Protein AF-A0A485A7E4-F1 (afdb_monomer_lite)

Secondary structure (DSSP, 8-state):
--------GGG-SSHHHHHHHHHHHTTSTT-S--------S--

Structure (mmCIF, N/CA/C/O backbone):
data_AF-A0A485A7E4-F1
#
_entry.id   AF-A0A485A7E4-F1
#
loop_
_atom_site.group_PDB
_atom_site.id
_atom_site.type_symbol
_atom_site.label_atom_id
_atom_site.label_alt_id
_atom_site.label_comp_id
_atom_site.label_asym_id
_atom_site.label_entity_id
_atom_site.label_seq_id
_atom_site.pdbx_PDB_ins_code
_atom_site.Cartn_x
_atom_site.Cartn_y
_atom_site.Cartn_z
_atom_site.occupancy
_atom_site.B_iso_or_equiv
_atom_site.auth_seq_id
_atom_site.auth_comp_id
_atom_site.auth_asym_id
_atom_site.auth_atom_id
_atom_site.p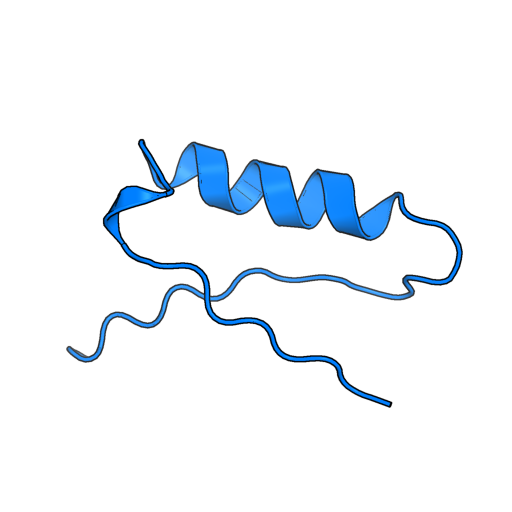dbx_PDB_model_num
ATOM 1 N N . MET A 1 1 ? -7.782 -12.621 6.372 1.00 75.00 1 MET A N 1
ATOM 2 C CA . MET A 1 1 ? -7.741 -13.137 4.982 1.00 75.00 1 MET A CA 1
ATOM 3 C C . MET A 1 1 ? -6.844 -12.192 4.192 1.00 75.00 1 MET A C 1
ATOM 5 O O . MET A 1 1 ? -7.074 -10.995 4.278 1.00 75.00 1 MET A O 1
ATOM 9 N N . SER A 1 2 ? -5.789 -12.665 3.525 1.00 74.00 2 SER A N 1
ATOM 10 C CA . SER A 1 2 ? -4.855 -11.789 2.800 1.00 74.00 2 SER A CA 1
ATOM 11 C C . SER A 1 2 ? -5.215 -11.724 1.313 1.00 74.00 2 SER A C 1
ATOM 13 O O . SER A 1 2 ? -5.348 -12.751 0.652 1.00 74.00 2 SER A O 1
ATOM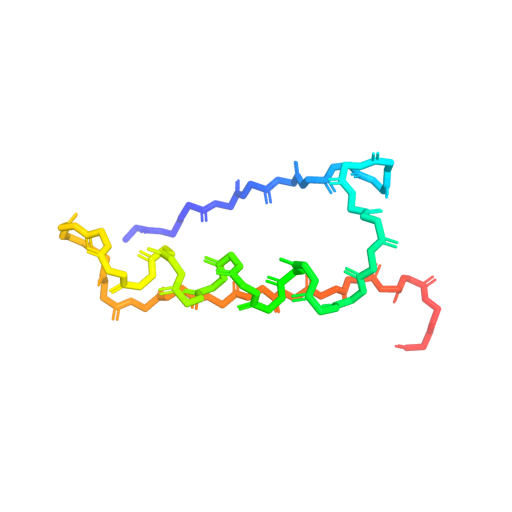 15 N N . VAL A 1 3 ? -5.384 -10.510 0.783 1.00 77.50 3 VAL A N 1
ATOM 16 C CA . VAL A 1 3 ? -5.642 -10.269 -0.645 1.00 77.50 3 VAL A CA 1
ATOM 17 C C . VAL A 1 3 ? -4.348 -9.788 -1.292 1.00 77.50 3 VAL A C 1
ATOM 19 O O . VAL A 1 3 ? -3.745 -8.820 -0.836 1.00 77.50 3 VAL A O 1
ATOM 22 N N . LYS A 1 4 ? -3.911 -10.467 -2.357 1.00 79.19 4 LYS A N 1
ATOM 23 C CA . LYS A 1 4 ? -2.712 -10.111 -3.127 1.00 79.19 4 LYS A CA 1
ATOM 24 C C . LYS A 1 4 ? -3.106 -9.715 -4.544 1.00 79.19 4 LYS A C 1
ATOM 26 O O . LYS A 1 4 ? -3.761 -10.486 -5.238 1.00 79.19 4 LYS A O 1
ATOM 31 N N . ILE A 1 5 ? -2.656 -8.543 -4.983 1.00 76.00 5 ILE A N 1
ATOM 32 C CA . ILE A 1 5 ? -2.907 -8.014 -6.327 1.00 76.00 5 ILE A CA 1
ATOM 33 C C . ILE A 1 5 ? -1.554 -7.694 -6.966 1.00 76.00 5 ILE A C 1
ATOM 35 O O . ILE A 1 5 ? -0.701 -7.073 -6.337 1.00 76.00 5 ILE A O 1
ATOM 39 N N . VAL A 1 6 ? -1.340 -8.144 -8.203 1.00 74.75 6 VAL A N 1
ATOM 40 C CA . VAL A 1 6 ? -0.129 -7.835 -8.978 1.00 74.75 6 VAL A CA 1
ATOM 41 C C . VAL A 1 6 ? -0.426 -6.648 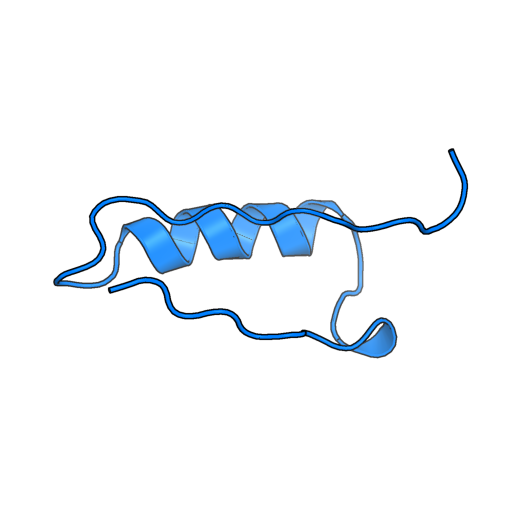-9.883 1.00 74.75 6 VAL A C 1
ATOM 43 O O . VAL A 1 6 ? -1.349 -6.711 -10.692 1.00 74.75 6 VAL A O 1
ATOM 46 N N . ILE A 1 7 ? 0.369 -5.584 -9.777 1.00 71.00 7 ILE A N 1
ATOM 47 C CA . ILE A 1 7 ? 0.232 -4.397 -10.626 1.00 71.00 7 ILE A CA 1
ATOM 48 C C . ILE A 1 7 ? 1.398 -4.370 -11.624 1.00 71.00 7 ILE A C 1
ATOM 50 O O . ILE A 1 7 ? 2.551 -4.562 -11.248 1.00 71.00 7 ILE A O 1
ATOM 54 N N . LYS A 1 8 ? 1.095 -4.215 -12.921 1.00 68.38 8 LYS A N 1
ATOM 55 C CA . LYS A 1 8 ? 2.083 -4.330 -14.010 1.00 68.38 8 LYS A CA 1
ATOM 56 C C . LYS A 1 8 ? 3.019 -3.115 -14.064 1.00 68.38 8 LYS A C 1
ATOM 58 O O . LYS A 1 8 ? 2.587 -1.986 -13.859 1.00 68.38 8 LYS A O 1
ATOM 63 N N . LYS A 1 9 ? 4.273 -3.357 -14.469 1.00 61.94 9 LYS A N 1
ATOM 64 C CA . LYS A 1 9 ? 5.394 -2.391 -14.516 1.00 61.94 9 LYS A CA 1
ATOM 65 C C . LYS A 1 9 ? 5.073 -1.052 -15.210 1.00 61.94 9 LYS A C 1
ATOM 67 O O . LYS A 1 9 ? 5.517 -0.016 -14.748 1.00 61.94 9 LYS A O 1
ATOM 72 N N . ASN A 1 10 ? 4.228 -1.053 -16.246 1.00 58.22 10 ASN A N 1
ATOM 73 C CA . ASN A 1 10 ? 3.846 0.161 -16.991 1.00 58.22 10 ASN A CA 1
ATOM 74 C C . ASN A 1 10 ? 2.688 0.963 -16.360 1.00 58.22 10 ASN A C 1
ATOM 76 O O . ASN A 1 10 ? 2.201 1.912 -16.964 1.00 58.22 10 ASN A O 1
ATOM 80 N N . THR A 1 11 ? 2.185 0.552 -15.191 1.00 58.09 11 THR A N 1
ATOM 81 C CA . THR A 1 11 ? 1.086 1.240 -14.477 1.00 58.09 11 THR A CA 1
ATOM 82 C C . THR A 1 11 ? 1.618 2.294 -13.495 1.00 58.09 11 THR A C 1
ATOM 84 O O . THR 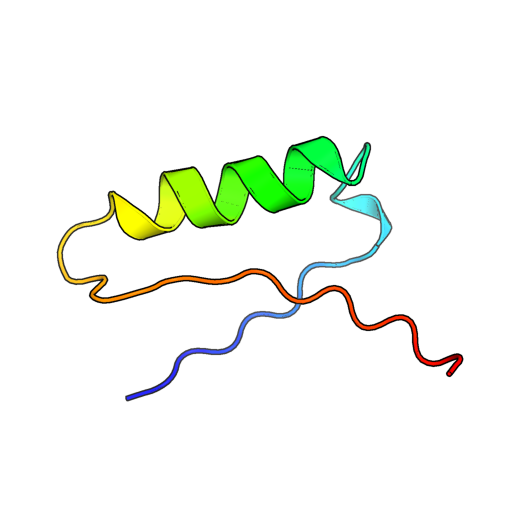A 1 11 ? 0.844 3.065 -12.937 1.00 58.09 11 THR A O 1
ATOM 87 N N . TYR A 1 12 ? 2.941 2.366 -13.316 1.00 56.00 12 TYR A N 1
ATOM 88 C CA . TYR A 1 12 ? 3.606 3.319 -12.435 1.00 56.00 12 TYR A CA 1
ATOM 89 C C . TYR A 1 12 ? 4.572 4.193 -13.214 1.00 56.00 12 TYR A C 1
ATOM 91 O O . TYR A 1 12 ? 5.384 3.694 -13.985 1.00 56.00 12 TYR A O 1
ATOM 99 N N . PHE A 1 13 ? 4.464 5.501 -12.998 1.00 52.81 13 PHE A N 1
ATOM 100 C CA . PHE A 1 13 ? 5.342 6.486 -13.620 1.00 52.81 13 PHE A CA 1
ATOM 101 C C . PHE A 1 13 ? 6.602 6.750 -12.779 1.00 52.81 13 PHE A C 1
ATOM 103 O O . PHE A 1 13 ? 7.598 7.205 -13.322 1.00 52.81 13 PHE A O 1
ATOM 110 N N . ASP A 1 14 ? 6.577 6.440 -11.474 1.00 61.88 14 ASP A N 1
ATOM 111 C CA . ASP A 1 14 ? 7.705 6.640 -10.557 1.00 61.88 14 ASP A CA 1
ATOM 112 C C . ASP A 1 14 ? 7.470 5.910 -9.211 1.00 61.88 14 ASP A C 1
ATOM 114 O O . ASP A 1 14 ? 6.318 5.656 -8.837 1.00 61.88 14 ASP A O 1
ATOM 118 N N . SER A 1 15 ? 8.529 5.587 -8.459 1.00 59.06 15 SER A N 1
ATOM 119 C CA . SER A 1 15 ? 8.466 4.934 -7.135 1.00 59.06 15 SER A CA 1
ATOM 120 C C . SER A 1 15 ? 7.666 5.740 -6.096 1.00 59.06 15 SER A C 1
ATOM 122 O O . SER A 1 15 ? 7.021 5.164 -5.214 1.00 59.06 15 SER A O 1
ATOM 124 N N . VAL A 1 16 ? 7.579 7.065 -6.258 1.00 62.06 16 VAL A N 1
ATOM 125 C CA . VAL A 1 16 ? 6.719 7.948 -5.453 1.00 62.06 16 VAL A CA 1
ATOM 126 C C . VAL A 1 16 ? 5.229 7.633 -5.659 1.00 62.06 16 VAL A C 1
ATOM 128 O O . VAL A 1 16 ? 4.429 7.709 -4.721 1.00 62.06 16 VAL A O 1
ATOM 131 N N . SER A 1 17 ? 4.836 7.195 -6.860 1.00 66.81 17 SER A N 1
ATOM 132 C CA . SER A 1 17 ? 3.445 6.819 -7.154 1.00 66.81 17 SER A CA 1
ATOM 133 C C . SER A 1 17 ? 3.032 5.535 -6.423 1.00 66.81 17 SER A C 1
ATOM 135 O O . SER A 1 17 ? 1.898 5.441 -5.955 1.00 66.81 17 SER A O 1
ATOM 137 N N . LEU A 1 18 ? 3.950 4.579 -6.247 1.00 70.94 18 LEU A N 1
ATOM 138 C CA . LEU A 1 18 ? 3.722 3.330 -5.504 1.00 70.94 18 LEU A CA 1
ATOM 139 C C . LEU A 1 18 ? 3.470 3.581 -4.006 1.00 70.94 18 LEU A C 1
ATOM 141 O O . LEU A 1 18 ? 2.523 3.036 -3.440 1.00 70.94 18 LEU A O 1
ATOM 145 N N . MET A 1 19 ? 4.240 4.470 -3.373 1.00 73.00 19 MET A N 1
ATOM 146 C CA . MET A 1 19 ? 4.039 4.872 -1.967 1.00 73.00 19 MET A CA 1
ATOM 147 C C . MET A 1 19 ? 2.702 5.597 -1.732 1.00 73.00 19 MET A C 1
ATOM 149 O O . MET A 1 19 ? 2.090 5.496 -0.665 1.00 73.00 19 MET A O 1
ATOM 153 N N . SER A 1 20 ? 2.196 6.314 -2.738 1.00 76.06 20 SER A N 1
ATOM 154 C CA . SER A 1 20 ? 0.883 6.960 -2.634 1.00 76.06 20 SER A CA 1
ATOM 155 C C . SER A 1 20 ? -0.270 5.946 -2.559 1.00 76.06 20 SER A C 1
ATOM 157 O O . SER A 1 20 ? -1.302 6.231 -1.945 1.00 76.06 20 SER A O 1
ATOM 159 N N . ILE A 1 21 ? -0.091 4.743 -3.117 1.00 80.38 21 ILE A N 1
ATOM 160 C CA . ILE A 1 21 ? -1.107 3.685 -3.092 1.00 80.38 21 ILE A CA 1
ATOM 161 C C . ILE A 1 21 ? -1.261 3.092 -1.703 1.00 80.38 21 ILE A C 1
ATOM 163 O O . ILE A 1 21 ? -2.396 2.960 -1.253 1.00 80.38 21 ILE A O 1
ATOM 167 N N . SER A 1 22 ? -0.169 2.784 -0.999 1.00 77.44 22 SER A N 1
ATOM 168 C CA . SER A 1 22 ? -0.270 2.292 0.382 1.00 77.44 22 SER A CA 1
ATOM 169 C C . SER A 1 22 ? -0.994 3.317 1.258 1.00 77.44 22 SER A C 1
ATOM 171 O O . SER A 1 22 ? -1.922 2.969 1.984 1.00 77.44 22 SER A O 1
ATOM 173 N N . THR A 1 23 ? -0.668 4.603 1.113 1.00 83.12 23 THR A N 1
ATOM 174 C CA . THR A 1 23 ? -1.322 5.691 1.858 1.00 83.12 23 THR A CA 1
ATOM 175 C C . THR A 1 23 ? -2.824 5.789 1.572 1.00 83.12 23 THR A C 1
ATOM 177 O O . THR A 1 23 ? -3.612 6.035 2.484 1.00 83.12 23 THR A O 1
ATOM 180 N N . ARG A 1 24 ? -3.246 5.615 0.315 1.00 85.81 24 ARG A N 1
ATOM 181 C CA . ARG A 1 24 ? -4.668 5.646 -0.067 1.00 85.81 24 ARG A CA 1
ATOM 182 C C . ARG A 1 24 ? -5.406 4.377 0.364 1.00 85.81 24 ARG A C 1
ATOM 184 O O . ARG A 1 24 ? -6.530 4.480 0.836 1.00 85.81 24 ARG A O 1
ATOM 191 N N . ALA A 1 25 ? -4.774 3.211 0.248 1.00 84.88 25 ALA A N 1
ATOM 192 C CA . ALA A 1 25 ? -5.361 1.923 0.609 1.00 84.88 25 ALA A CA 1
ATOM 193 C C . ALA A 1 25 ? -5.604 1.793 2.119 1.00 84.88 25 ALA A C 1
ATOM 195 O O . ALA A 1 25 ? -6.655 1.307 2.516 1.00 84.88 25 ALA A O 1
ATOM 196 N N . ASN A 1 26 ? -4.696 2.308 2.955 1.00 85.94 26 ASN A N 1
ATOM 197 C CA . ASN A 1 26 ? -4.876 2.341 4.414 1.00 85.94 26 ASN A CA 1
ATOM 198 C C . ASN A 1 26 ? -6.045 3.230 4.883 1.00 85.94 26 ASN A C 1
ATOM 200 O O . ASN A 1 26 ? -6.407 3.184 6.050 1.00 85.94 26 ASN A O 1
ATOM 204 N N . LYS A 1 27 ? -6.622 4.066 4.008 1.00 88.88 27 LYS A N 1
ATOM 205 C CA . LYS A 1 27 ? -7.794 4.901 4.328 1.00 88.88 27 LYS A CA 1
ATOM 206 C C .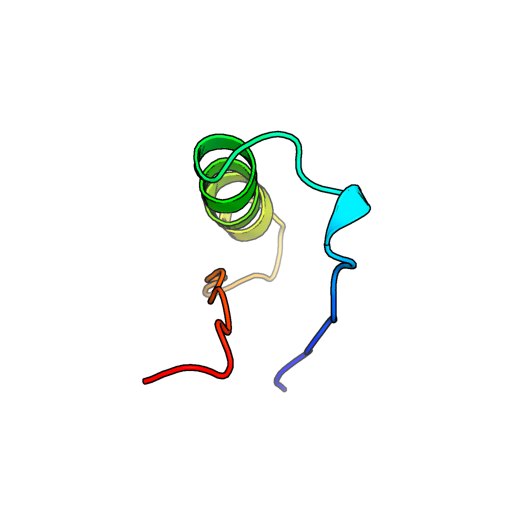 LYS A 1 27 ? -9.123 4.249 3.936 1.00 88.88 27 LYS A C 1
ATOM 208 O O . LYS A 1 27 ? -10.167 4.867 4.123 1.00 88.88 27 LYS A O 1
ATOM 213 N N . LEU A 1 28 ? -9.091 3.061 3.332 1.00 88.31 28 LEU A N 1
ATOM 214 C CA . LEU A 1 28 ? -10.295 2.339 2.939 1.00 88.31 28 LEU A CA 1
ATOM 215 C C . LEU A 1 28 ? -10.907 1.646 4.157 1.00 88.31 28 LEU A C 1
ATOM 217 O O . LEU A 1 28 ? -10.197 1.059 4.972 1.00 88.31 28 LEU A O 1
ATOM 221 N N . ASP A 1 29 ? -12.232 1.706 4.255 1.00 89.56 29 ASP A N 1
ATOM 222 C CA . ASP A 1 29 ? -12.974 1.062 5.334 1.00 89.56 29 ASP A CA 1
ATOM 223 C C . ASP A 1 29 ? -12.737 -0.459 5.324 1.00 89.56 29 ASP A C 1
ATOM 225 O O . ASP A 1 29 ? -12.768 -1.099 4.269 1.00 89.56 29 ASP A O 1
ATOM 229 N N . GLY A 1 30 ? -12.429 -1.026 6.492 1.00 86.31 30 GLY A N 1
ATOM 230 C CA . GLY A 1 30 ? -12.095 -2.446 6.639 1.00 86.31 30 GLY A CA 1
ATOM 231 C C . GLY A 1 30 ? -10.652 -2.833 6.284 1.00 86.31 30 GLY A C 1
ATOM 232 O O . GLY A 1 30 ? -10.318 -4.017 6.348 1.00 86.31 30 GLY A O 1
ATOM 233 N N . VAL A 1 31 ? -9.779 -1.878 5.937 1.00 85.19 31 VAL A N 1
ATOM 234 C CA . VAL A 1 31 ? -8.339 -2.134 5.769 1.00 85.19 31 VAL A CA 1
ATOM 235 C C . VAL A 1 31 ? -7.608 -1.876 7.083 1.00 85.19 31 VAL A C 1
ATOM 237 O O . VAL A 1 31 ? -7.464 -0.735 7.505 1.00 85.19 31 VAL A O 1
ATOM 240 N N . GLU A 1 32 ? -7.098 -2.939 7.709 1.00 87.88 32 GLU A N 1
ATOM 241 C CA . GLU A 1 32 ? -6.248 -2.815 8.904 1.00 87.88 32 GLU A CA 1
ATOM 242 C C . GLU A 1 32 ? -4.848 -2.293 8.559 1.00 87.88 32 GLU A C 1
ATOM 244 O O . GLU A 1 32 ? -4.317 -1.421 9.244 1.00 87.88 32 GLU A O 1
ATOM 249 N N . GLN A 1 33 ? -4.240 -2.823 7.492 1.00 82.44 33 GLN A N 1
ATOM 250 C CA . GLN A 1 33 ? -2.916 -2.403 7.042 1.00 82.44 33 GLN A CA 1
ATOM 251 C C . GLN A 1 33 ? -2.682 -2.778 5.573 1.00 82.44 33 GLN A C 1
ATOM 253 O O . GLN A 1 33 ? -2.886 -3.921 5.164 1.00 82.44 33 GLN A O 1
ATOM 258 N N . ALA A 1 34 ? -2.198 -1.825 4.781 1.00 84.75 34 ALA A N 1
ATOM 259 C CA . ALA A 1 34 ? -1.803 -2.008 3.390 1.00 84.75 34 ALA A CA 1
ATOM 260 C C . ALA A 1 34 ? -0.360 -1.539 3.169 1.00 84.75 34 ALA A C 1
ATOM 262 O O . ALA A 1 34 ? 0.019 -0.427 3.539 1.00 84.75 34 ALA A O 1
ATOM 263 N N . PHE A 1 35 ? 0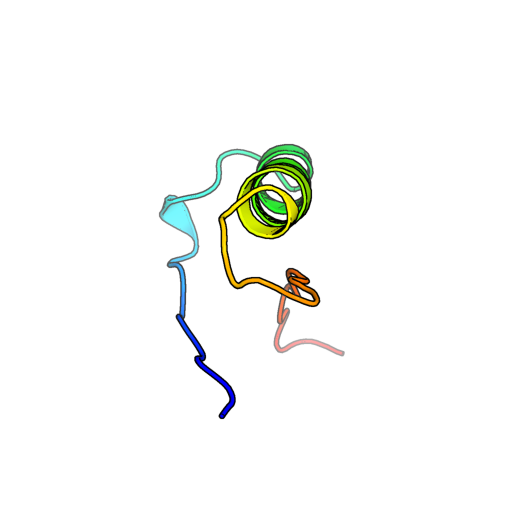.442 -2.374 2.514 1.00 78.38 35 PHE A N 1
ATOM 264 C CA . PHE A 1 35 ? 1.823 -2.073 2.148 1.00 78.38 35 PHE A CA 1
ATOM 265 C C . PHE A 1 35 ? 2.075 -2.452 0.692 1.00 78.38 35 PHE A C 1
ATOM 267 O O . PHE A 1 35 ? 1.476 -3.382 0.153 1.00 78.38 35 PHE A O 1
ATOM 274 N N . VAL A 1 36 ? 2.963 -1.699 0.053 1.00 77.19 36 VAL A N 1
ATOM 275 C CA . VAL A 1 36 ? 3.398 -1.936 -1.321 1.00 77.19 36 VAL A CA 1
ATOM 276 C C . VAL A 1 36 ? 4.828 -2.446 -1.252 1.00 77.19 36 VAL A C 1
ATOM 278 O O . VAL A 1 36 ? 5.685 -1.793 -0.665 1.00 77.19 36 VAL A O 1
ATOM 281 N N . ALA A 1 37 ? 5.064 -3.621 -1.826 1.00 72.75 37 ALA A N 1
ATOM 282 C CA . ALA A 1 37 ? 6.393 -4.189 -1.991 1.00 72.75 37 ALA A CA 1
ATOM 283 C C . ALA A 1 37 ? 6.729 -4.175 -3.481 1.00 72.75 37 ALA A C 1
ATOM 285 O O . ALA A 1 37 ? 5.965 -4.716 -4.286 1.00 72.75 37 ALA A O 1
ATOM 286 N N . ASP A 1 38 ? 7.845 -3.547 -3.837 1.00 69.81 38 ASP A N 1
ATOM 287 C CA . ASP A 1 38 ? 8.410 -3.689 -5.172 1.00 69.81 38 ASP A CA 1
ATOM 288 C C . ASP A 1 38 ? 9.311 -4.922 -5.180 1.00 69.81 38 ASP A C 1
ATOM 290 O O . ASP A 1 38 ? 10.204 -5.069 -4.348 1.00 69.81 38 ASP A O 1
ATOM 294 N N . GLY A 1 39 ? 9.008 -5.852 -6.075 1.00 63.06 39 GLY A N 1
ATOM 295 C CA . GLY A 1 39 ? 9.780 -7.067 -6.257 1.00 63.06 39 GLY A CA 1
ATOM 296 C C . GLY A 1 39 ? 10.670 -6.896 -7.469 1.00 63.06 39 GLY A C 1
ATOM 297 O O . GLY A 1 39 ? 10.343 -7.425 -8.534 1.00 63.06 39 GLY A O 1
ATOM 298 N N . ASN A 1 40 ? 11.792 -6.195 -7.316 1.00 54.91 40 ASN A N 1
ATOM 299 C CA . ASN A 1 40 ? 12.898 -6.420 -8.233 1.00 54.91 40 ASN A CA 1
ATOM 300 C C . ASN A 1 40 ? 13.358 -7.858 -7.989 1.00 54.91 40 ASN A C 1
ATOM 302 O O . ASN A 1 40 ? 13.863 -8.187 -6.924 1.00 54.91 40 ASN A O 1
ATOM 306 N N . ARG A 1 41 ? 13.103 -8.753 -8.948 1.00 54.06 41 ARG A N 1
ATOM 307 C CA . ARG A 1 41 ? 13.735 -10.077 -8.968 1.00 54.06 41 ARG A CA 1
ATOM 308 C C . ARG A 1 41 ? 15.175 -9.921 -9.443 1.00 54.06 41 ARG A C 1
ATOM 310 O O . ARG A 1 41 ? 15.502 -10.459 -10.483 1.00 54.06 41 ARG A O 1
ATOM 317 N N . ASP A 1 42 ? 15.973 -9.159 -8.719 1.00 51.09 42 ASP A N 1
ATOM 318 C CA . ASP A 1 42 ? 17.425 -9.128 -8.825 1.00 51.09 42 ASP A CA 1
ATOM 319 C C . ASP A 1 42 ? 17.914 -8.541 -7.489 1.00 51.09 42 ASP A C 1
ATOM 321 O O . ASP A 1 42 ? 17.736 -7.348 -7.245 1.00 51.09 42 ASP A O 1
ATOM 325 N N . GLU A 1 43 ? 18.470 -9.435 -6.660 1.00 40.88 43 GLU A N 1
ATOM 326 C CA . GLU A 1 43 ? 18.961 -9.304 -5.267 1.00 40.88 43 GLU A CA 1
ATOM 327 C C . GLU A 1 43 ? 17.970 -9.582 -4.117 1.00 40.88 43 GLU A C 1
ATOM 329 O O . GLU A 1 43 ? 17.039 -8.788 -3.856 1.00 40.88 43 GLU A O 1
#

Sequence (43 aa):
MSVKIVIKKNTYFDSVSLMSISTRANKLDGVEQAFVADGNRDE

Organism: Kluyvera cryocrescens (NCBI:txid580)

InterPro domains:
  IPR060347 AllF, heavy metal-associated domain [PF27530] (1-37)

Radius of gyration: 11.57 Å; chains: 1; bounding box: 32×21×26 Å

pLDDT: mean 72.23, std 12.16, range [40.88, 89.56]

Foldseek 3Di:
DDDDDDDDPVVDPDPVVQVVVQVVQCPDPPDPGDDGDDDPVPD